Protein AF-A0A938WVE7-F1 (afdb_monomer)

Solvent-accessible surface area (backbone atoms only — not comparable to full-atom values): 7340 Å² total; per-residue (Å²): 143,83,91,82,77,88,74,84,81,80,80,79,76,85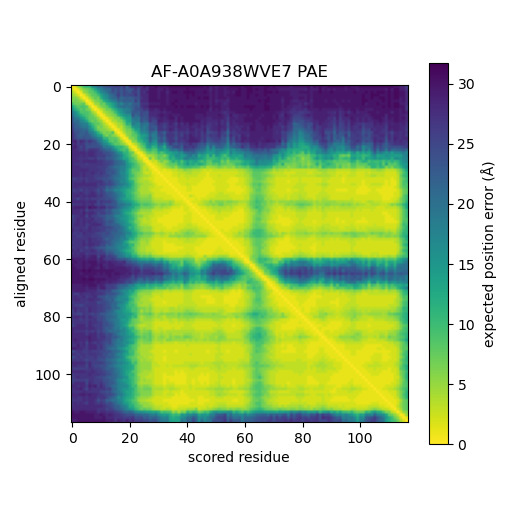,78,83,79,79,79,73,81,63,55,53,73,50,68,74,63,56,55,68,62,43,45,45,30,38,41,75,81,78,55,59,23,40,35,31,41,74,57,94,88,45,40,33,40,30,46,38,62,64,87,72,95,58,79,81,54,78,72,49,75,35,56,57,44,74,58,87,56,43,37,29,36,66,82,93,52,85,30,44,42,49,73,43,81,91,76,52,35,40,34,38,54,93,80,46,49,22,37,64,54,72,83,80,126

Structure (mmCIF, N/CA/C/O backbone):
data_AF-A0A938WVE7-F1
#
_entry.id   AF-A0A938WVE7-F1
#
loop_
_atom_site.group_PDB
_atom_site.id
_atom_site.type_symbol
_atom_site.label_atom_id
_atom_site.label_alt_id
_atom_site.label_comp_id
_atom_site.label_asym_id
_atom_site.label_entity_id
_atom_site.label_seq_id
_a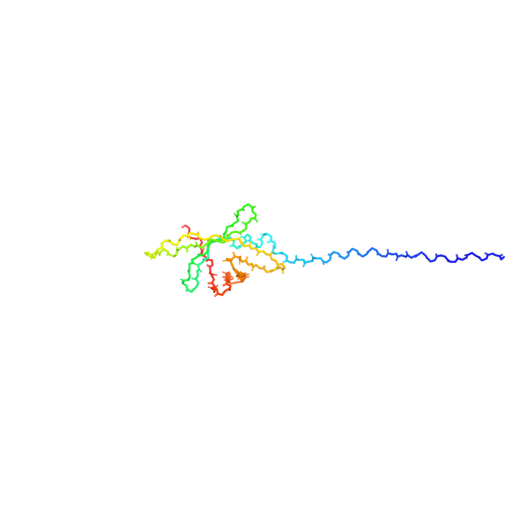tom_site.pdbx_PDB_ins_code
_atom_site.Cartn_x
_atom_site.Cartn_y
_atom_site.Cartn_z
_atom_site.occupancy
_atom_site.B_iso_or_equiv
_atom_site.auth_seq_id
_atom_site.auth_comp_id
_atom_site.auth_asym_id
_atom_site.auth_atom_id
_atom_site.pdbx_PDB_model_num
ATOM 1 N N . MET A 1 1 ? 60.627 -44.912 -35.238 1.00 43.06 1 MET A N 1
ATOM 2 C CA . MET A 1 1 ? 60.567 -44.306 -33.885 1.00 43.06 1 MET A CA 1
ATOM 3 C C . MET A 1 1 ? 60.728 -42.791 -33.971 1.00 43.06 1 MET A C 1
ATOM 5 O O . MET A 1 1 ? 61.829 -42.372 -34.280 1.00 43.06 1 MET A O 1
ATOM 9 N N . LYS A 1 2 ? 59.690 -41.982 -33.691 1.00 44.12 2 LYS A N 1
ATOM 10 C CA . LYS A 1 2 ? 59.804 -40.582 -33.208 1.00 44.12 2 LYS A CA 1
ATOM 11 C C . LYS A 1 2 ? 58.541 -40.246 -32.399 1.00 44.12 2 LYS A C 1
ATOM 13 O O . LYS A 1 2 ? 57.475 -40.040 -32.965 1.00 44.12 2 LYS A O 1
ATOM 18 N N . ARG A 1 3 ? 58.655 -40.266 -31.068 1.00 50.81 3 ARG A N 1
ATOM 19 C CA . ARG A 1 3 ? 57.579 -39.960 -30.111 1.00 50.81 3 ARG A CA 1
ATOM 20 C C . ARG A 1 3 ? 57.343 -38.445 -30.099 1.00 50.81 3 ARG A C 1
ATOM 22 O O . ARG A 1 3 ? 58.267 -37.706 -29.762 1.00 50.81 3 ARG A O 1
ATOM 29 N N . LYS A 1 4 ? 56.142 -37.967 -30.439 1.00 49.75 4 LYS A N 1
ATOM 30 C CA . LYS A 1 4 ? 55.768 -36.553 -30.263 1.00 49.75 4 LYS A CA 1
ATOM 31 C C . LYS A 1 4 ? 54.630 -36.422 -29.249 1.00 49.75 4 LYS A C 1
ATOM 33 O O . LYS A 1 4 ? 53.475 -36.707 -29.519 1.00 49.75 4 LYS A O 1
ATOM 38 N N . ARG A 1 5 ? 55.097 -36.042 -28.061 1.00 60.22 5 ARG A N 1
ATOM 39 C CA . ARG A 1 5 ? 54.477 -35.478 -26.858 1.00 60.22 5 ARG A CA 1
ATOM 40 C C . ARG A 1 5 ? 53.009 -35.040 -26.989 1.00 60.22 5 ARG A C 1
ATOM 42 O O . ARG A 1 5 ? 52.693 -34.121 -27.739 1.00 60.22 5 ARG A O 1
ATOM 49 N N . PHE A 1 6 ? 52.183 -35.664 -26.149 1.00 55.84 6 PHE A N 1
ATOM 50 C CA . PHE A 1 6 ? 50.837 -35.256 -25.759 1.00 55.84 6 PHE A CA 1
ATOM 51 C C . PHE A 1 6 ? 50.812 -33.779 -25.352 1.00 55.84 6 PHE A C 1
ATOM 53 O O . PHE A 1 6 ? 51.539 -33.370 -24.447 1.00 55.84 6 PHE A O 1
ATOM 60 N N . LYS A 1 7 ? 49.955 -32.988 -25.995 1.00 49.34 7 LYS A N 1
ATOM 61 C CA . LYS A 1 7 ? 49.474 -31.725 -25.438 1.00 49.34 7 LYS A CA 1
ATOM 62 C C . LYS A 1 7 ? 47.993 -31.922 -25.164 1.00 49.34 7 LYS A C 1
ATOM 64 O O . LYS A 1 7 ? 47.189 -31.926 -26.090 1.00 49.34 7 LYS A O 1
ATOM 69 N N . ALA A 1 8 ? 47.678 -32.187 -23.900 1.00 57.19 8 ALA A N 1
ATOM 70 C CA . ALA A 1 8 ? 46.317 -32.187 -23.400 1.00 57.19 8 ALA A CA 1
ATOM 71 C C . ALA A 1 8 ? 45.715 -30.805 -23.685 1.00 57.19 8 ALA A C 1
ATOM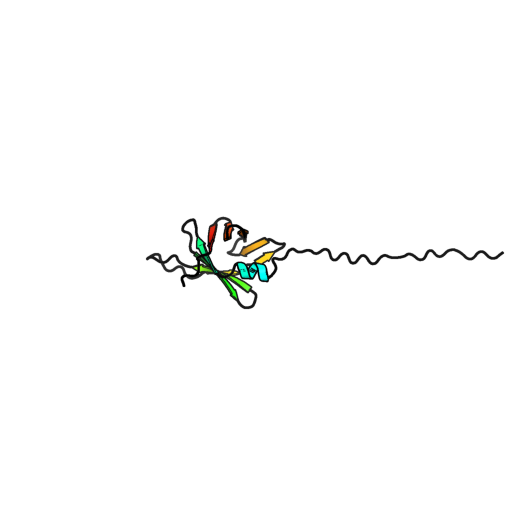 73 O O . ALA A 1 8 ? 46.215 -29.793 -23.192 1.00 57.19 8 ALA A O 1
ATOM 74 N N . ALA A 1 9 ? 44.700 -30.761 -24.544 1.00 56.44 9 ALA A N 1
ATOM 75 C CA . ALA A 1 9 ? 43.906 -29.564 -24.747 1.00 56.44 9 ALA A CA 1
ATOM 76 C C . ALA A 1 9 ? 43.037 -29.387 -23.496 1.00 56.44 9 ALA A C 1
ATOM 78 O O . ALA A 1 9 ? 42.112 -30.158 -23.253 1.00 56.44 9 ALA A O 1
ATOM 79 N N . LEU A 1 10 ? 43.4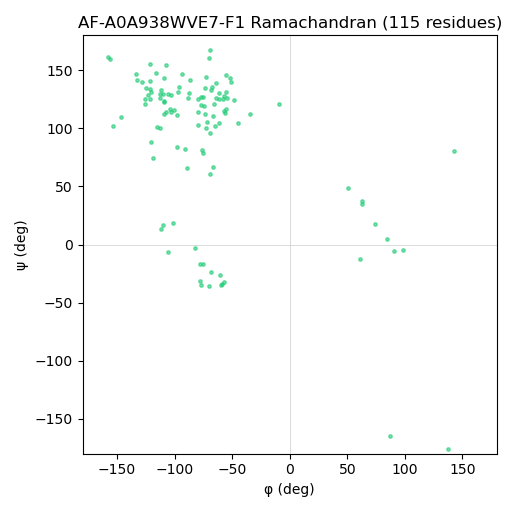10 -28.418 -22.662 1.00 55.16 10 LEU A N 1
ATOM 80 C CA . LEU A 1 10 ? 42.664 -28.001 -21.484 1.00 55.16 10 LEU A CA 1
ATOM 81 C C . LEU A 1 10 ? 41.333 -27.397 -21.954 1.00 55.16 10 LEU A C 1
ATOM 83 O O . LEU A 1 10 ? 41.296 -26.267 -22.436 1.00 55.16 10 LEU A O 1
ATOM 87 N N . ALA A 1 11 ? 40.248 -28.160 -21.847 1.00 59.78 11 ALA A N 1
ATOM 88 C CA . ALA A 1 11 ? 38.901 -27.628 -21.978 1.00 59.78 11 ALA A CA 1
ATOM 89 C C . ALA A 1 11 ? 38.620 -26.744 -20.753 1.00 59.78 11 ALA A C 1
ATOM 91 O O . ALA A 1 11 ? 38.270 -27.245 -19.686 1.00 59.78 11 ALA A O 1
ATOM 92 N N . VAL A 1 12 ? 38.824 -25.431 -20.877 1.00 63.69 12 VAL A N 1
ATOM 93 C CA . VAL A 1 12 ? 38.342 -24.481 -19.871 1.00 63.69 12 VAL A CA 1
ATOM 94 C C . VAL A 1 12 ? 36.860 -24.263 -20.147 1.00 63.69 12 VAL A C 1
ATOM 96 O O . VAL A 1 12 ? 36.474 -23.609 -21.113 1.00 63.69 12 VAL A O 1
ATOM 99 N N . ALA A 1 13 ? 36.042 -24.911 -19.323 1.00 62.50 13 ALA A N 1
ATOM 100 C CA . ALA A 1 13 ? 34.596 -24.802 -19.325 1.00 62.50 13 ALA A CA 1
ATOM 101 C C . ALA A 1 13 ? 34.165 -23.341 -19.129 1.00 62.50 13 ALA A C 1
ATOM 103 O O . ALA A 1 13 ? 34.582 -22.678 -18.179 1.00 62.50 13 ALA A O 1
ATOM 104 N N . VAL A 1 14 ? 33.301 -22.848 -20.016 1.00 66.38 14 VAL A N 1
ATOM 105 C CA . VAL A 1 14 ? 32.574 -21.595 -19.808 1.00 66.38 14 VAL A CA 1
ATOM 106 C C . VAL A 1 14 ? 31.514 -21.863 -18.745 1.00 66.38 14 VAL A C 1
ATOM 108 O O . VAL A 1 14 ? 30.472 -22.442 -19.034 1.00 66.38 14 VAL A O 1
ATOM 111 N N . ALA A 1 15 ? 31.781 -21.462 -17.506 1.00 59.88 15 ALA A N 1
ATOM 112 C CA . ALA A 1 15 ? 30.765 -21.399 -16.465 1.00 59.88 15 ALA A CA 1
ATOM 113 C C . ALA A 1 15 ? 30.270 -19.952 -16.357 1.00 59.88 15 ALA A C 1
ATOM 115 O O . ALA A 1 15 ? 30.743 -19.180 -15.527 1.00 59.88 15 ALA A O 1
ATOM 116 N N . ALA A 1 16 ? 29.321 -19.571 -17.214 1.00 61.19 16 ALA A N 1
ATOM 117 C CA . ALA A 1 16 ? 28.513 -18.379 -16.979 1.00 61.19 16 ALA A CA 1
ATOM 118 C C . ALA A 1 16 ? 27.483 -18.712 -15.888 1.00 61.19 16 ALA A C 1
ATOM 120 O O . ALA A 1 16 ? 26.330 -19.026 -16.168 1.00 61.19 16 ALA A O 1
ATOM 121 N N . LEU A 1 17 ? 27.918 -18.705 -14.627 1.00 58.88 17 LEU A N 1
ATOM 122 C CA . LEU A 1 17 ? 27.010 -18.723 -13.484 1.00 58.88 17 LEU A CA 1
ATOM 123 C C . LEU A 1 17 ? 26.413 -17.322 -13.326 1.00 58.88 17 LEU A C 1
ATOM 125 O O . LEU A 1 17 ? 26.870 -16.537 -12.503 1.00 58.88 17 LEU A O 1
ATOM 129 N N . THR A 1 18 ? 25.380 -16.993 -14.099 1.00 57.69 18 THR A N 1
ATOM 130 C CA . THR A 1 18 ? 24.488 -15.881 -13.743 1.00 57.69 18 THR A CA 1
ATOM 131 C C . THR A 1 18 ? 23.361 -16.419 -12.867 1.00 57.69 18 THR A C 1
ATOM 133 O O . THR A 1 18 ? 22.202 -16.441 -13.270 1.00 57.69 18 THR A O 1
ATOM 136 N N . LEU A 1 19 ? 23.695 -16.879 -11.657 1.00 59.66 19 LEU A N 1
ATOM 137 C CA . LEU A 1 19 ? 22.713 -16.911 -10.575 1.00 59.66 19 LEU A CA 1
ATOM 138 C C . LEU A 1 19 ? 22.825 -15.594 -9.812 1.00 59.66 19 LEU A C 1
ATOM 140 O O . LEU A 1 19 ? 23.462 -15.497 -8.770 1.00 59.66 19 LEU A O 1
ATOM 144 N N . GLN A 1 20 ? 22.173 -14.572 -10.346 1.00 50.25 20 GLN A N 1
ATOM 145 C CA . GLN A 1 20 ? 21.538 -13.586 -9.489 1.00 50.25 20 GLN A CA 1
ATOM 146 C C . GLN A 1 20 ? 20.055 -13.647 -9.808 1.00 50.25 20 GLN A C 1
ATOM 148 O O . GLN A 1 20 ? 19.493 -12.783 -10.469 1.00 50.25 20 GLN A O 1
ATOM 153 N N . GLY A 1 21 ? 19.416 -14.712 -9.322 1.00 49.50 21 GLY A N 1
ATOM 154 C CA . GLY A 1 21 ? 18.014 -14.625 -8.949 1.00 49.50 21 GLY A CA 1
ATOM 155 C C . GLY A 1 21 ? 17.914 -13.689 -7.750 1.00 49.50 21 GLY A C 1
ATOM 156 O O . GLY A 1 21 ? 17.624 -14.133 -6.646 1.00 49.50 21 GLY A O 1
ATOM 157 N N . CYS A 1 22 ? 18.219 -12.403 -7.948 1.00 52.44 22 CYS A N 1
ATOM 158 C CA . CYS A 1 22 ? 17.607 -11.381 -7.130 1.00 52.44 22 CYS A CA 1
ATOM 159 C C . CYS A 1 22 ? 16.130 -11.536 -7.449 1.00 52.44 22 CYS A C 1
ATOM 161 O O . CYS A 1 22 ? 15.693 -11.185 -8.545 1.00 52.44 22 CYS A O 1
ATOM 163 N N . THR A 1 23 ? 15.370 -12.124 -6.533 1.00 53.31 23 THR A N 1
ATOM 164 C CA . THR A 1 23 ? 13.915 -11.998 -6.531 1.00 53.31 23 THR A CA 1
ATOM 165 C C . THR A 1 23 ? 13.601 -10.553 -6.159 1.00 53.31 23 THR A C 1
ATOM 167 O O . THR A 1 23 ? 13.034 -10.283 -5.106 1.00 53.31 23 THR A O 1
ATOM 170 N N . ALA A 1 24 ? 14.075 -9.619 -6.985 1.00 57.44 24 ALA A N 1
ATOM 171 C CA . ALA A 1 24 ? 13.586 -8.265 -6.993 1.00 57.44 24 ALA A CA 1
ATOM 172 C C . ALA A 1 24 ? 12.089 -8.387 -7.216 1.00 57.44 24 ALA A C 1
ATOM 174 O O . ALA A 1 24 ? 11.686 -9.163 -8.090 1.00 57.44 24 ALA A O 1
ATOM 175 N N . TRP A 1 25 ? 11.277 -7.701 -6.412 1.00 64.75 25 TRP A N 1
ATOM 176 C CA . TRP A 1 25 ? 9.838 -7.720 -6.637 1.00 64.75 25 TRP A CA 1
ATOM 177 C C . TRP A 1 25 ? 9.598 -7.277 -8.082 1.00 64.75 25 TRP A C 1
ATOM 179 O O . TRP A 1 25 ? 9.975 -6.154 -8.438 1.00 64.75 25 TRP A O 1
ATOM 189 N N . PRO A 1 26 ? 9.034 -8.144 -8.942 1.00 67.94 26 PRO A N 1
ATOM 190 C CA . PRO A 1 26 ? 8.676 -7.757 -10.290 1.00 67.94 26 PRO A CA 1
ATOM 191 C C . PRO A 1 26 ? 7.850 -6.478 -10.236 1.00 67.94 26 PRO A C 1
ATOM 193 O O . PRO A 1 26 ? 6.978 -6.324 -9.383 1.00 67.94 26 PRO A O 1
ATOM 196 N N . GLN A 1 27 ? 8.084 -5.551 -11.161 1.00 62.72 27 GLN A N 1
ATOM 197 C CA . GLN A 1 27 ? 7.333 -4.297 -11.165 1.00 62.72 27 GLN A CA 1
ATOM 198 C C . GLN A 1 27 ? 5.815 -4.538 -11.253 1.00 62.72 27 GLN A C 1
ATOM 200 O O . GLN A 1 27 ? 5.048 -3.820 -10.623 1.00 62.72 27 GLN A O 1
ATOM 205 N N . ALA A 1 28 ? 5.394 -5.607 -11.940 1.00 59.84 28 ALA A N 1
ATOM 206 C CA . ALA A 1 28 ? 4.007 -6.076 -11.969 1.00 59.84 28 ALA A CA 1
ATOM 207 C C . ALA A 1 28 ? 3.445 -6.432 -10.575 1.00 59.84 28 ALA A C 1
ATOM 209 O O . ALA A 1 28 ? 2.270 -6.181 -10.307 1.00 59.84 28 ALA A O 1
ATOM 210 N N . ASP A 1 29 ? 4.282 -6.946 -9.674 1.00 80.44 29 ASP A N 1
ATOM 211 C CA . ASP A 1 29 ? 3.891 -7.300 -8.308 1.00 80.44 29 ASP A CA 1
ATOM 212 C C . ASP A 1 29 ? 3.804 -6.050 -7.420 1.00 80.44 29 ASP A C 1
ATOM 214 O O . ASP A 1 29 ? 2.931 -5.960 -6.557 1.00 80.44 29 ASP A O 1
ATOM 218 N N . MET A 1 30 ? 4.631 -5.028 -7.682 1.00 87.25 30 MET A N 1
ATOM 219 C CA . MET A 1 30 ? 4.504 -3.721 -7.025 1.00 87.25 30 MET A CA 1
ATOM 220 C C . MET A 1 30 ? 3.262 -2.946 -7.489 1.00 87.25 30 MET A C 1
ATOM 222 O O . MET A 1 30 ? 2.612 -2.291 -6.673 1.00 87.25 30 MET A O 1
ATOM 226 N N . GLU A 1 31 ? 2.885 -3.050 -8.768 1.00 90.38 31 GLU A N 1
ATOM 227 C CA . GLU A 1 31 ? 1.659 -2.425 -9.290 1.00 90.38 31 GLU A CA 1
ATOM 228 C C . GLU A 1 31 ? 0.414 -2.938 -8.559 1.00 90.38 31 GLU A C 1
ATOM 230 O O . GLU A 1 31 ? -0.504 -2.169 -8.273 1.00 90.38 31 GLU A O 1
ATOM 235 N N . ARG A 1 32 ? 0.393 -4.217 -8.157 1.00 90.62 32 ARG A N 1
ATOM 236 C CA . ARG A 1 32 ? -0.702 -4.784 -7.354 1.00 90.62 32 ARG A CA 1
ATOM 237 C C . ARG A 1 32 ? -0.874 -4.078 -6.007 1.00 90.62 32 ARG A C 1
ATOM 239 O O . ARG A 1 32 ? -1.981 -4.048 -5.461 1.00 90.62 32 ARG A O 1
ATOM 246 N N . LEU A 1 33 ? 0.185 -3.482 -5.466 1.00 93.94 33 LEU A N 1
ATOM 247 C CA . LEU A 1 33 ? 0.121 -2.731 -4.213 1.00 93.94 33 LEU A CA 1
ATOM 248 C C . LEU A 1 33 ? -0.548 -1.366 -4.391 1.00 93.94 33 LEU A C 1
ATOM 250 O O . LEU A 1 33 ? -0.984 -0.777 -3.403 1.00 93.94 33 LEU A O 1
ATOM 254 N N . CYS A 1 34 ? -0.672 -0.859 -5.620 1.00 94.94 34 CYS A N 1
ATOM 255 C CA . CYS A 1 34 ? -1.316 0.422 -5.875 1.00 94.94 34 CYS A CA 1
ATOM 256 C C . CYS A 1 34 ? -2.800 0.389 -5.485 1.00 94.94 34 CYS A C 1
ATOM 258 O O . CYS A 1 34 ? -3.521 -0.582 -5.721 1.00 94.94 34 CYS A O 1
ATOM 260 N N . GLY A 1 35 ? -3.263 1.472 -4.865 1.00 94.38 35 GLY A N 1
ATOM 261 C CA . GLY A 1 35 ? -4.614 1.576 -4.327 1.00 94.38 35 GLY A CA 1
ATOM 262 C C . GLY A 1 35 ? -4.664 2.224 -2.950 1.00 94.38 35 GLY A C 1
ATOM 263 O O . GLY A 1 35 ? -3.666 2.717 -2.422 1.00 94.38 35 GLY A O 1
ATOM 264 N N . HIS A 1 36 ? -5.871 2.2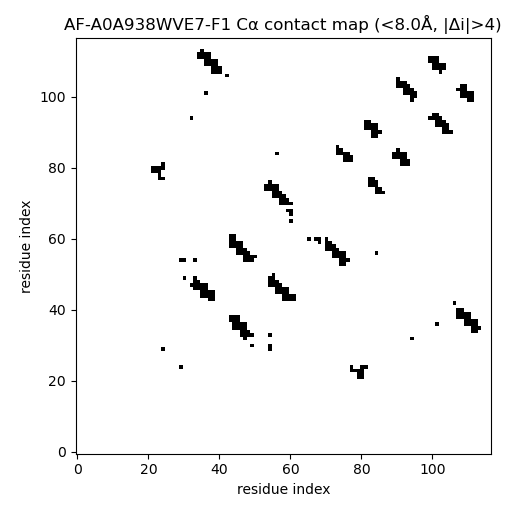53 -2.390 1.00 94.50 36 HIS A N 1
ATOM 265 C CA . HIS A 1 36 ? -6.130 2.756 -1.049 1.00 94.50 36 HIS A CA 1
ATOM 266 C C . HIS A 1 36 ? -6.160 1.597 -0.052 1.00 94.50 36 HIS A C 1
ATOM 268 O O . HIS A 1 36 ? -6.818 0.584 -0.281 1.00 94.50 36 HIS A O 1
ATOM 274 N N . TRP A 1 37 ? -5.504 1.793 1.080 1.00 95.12 37 TRP A N 1
ATOM 275 C CA . TRP A 1 37 ? -5.311 0.832 2.152 1.00 95.12 37 TRP A CA 1
ATOM 276 C C . TRP A 1 37 ? -5.797 1.456 3.459 1.00 95.12 37 TRP A C 1
ATOM 278 O O . TRP A 1 37 ? -5.336 2.524 3.855 1.00 95.12 37 TRP A O 1
ATOM 288 N N . GLU A 1 38 ? -6.768 0.826 4.107 1.00 94.00 38 GLU A N 1
ATOM 289 C CA . GLU A 1 38 ? -7.344 1.284 5.370 1.00 94.00 38 GLU A CA 1
ATOM 290 C C . GLU A 1 38 ? -6.689 0.559 6.546 1.00 94.00 38 GLU A C 1
ATOM 292 O O . GLU A 1 38 ? -6.564 -0.668 6.535 1.00 94.00 38 GLU A O 1
ATOM 297 N N . SER A 1 39 ? -6.270 1.319 7.560 1.00 93.44 39 SER A N 1
ATOM 298 C CA . SER A 1 39 ? -5.660 0.746 8.764 1.00 93.44 39 SER A CA 1
ATOM 299 C C . SER A 1 39 ? -6.681 -0.053 9.571 1.00 93.44 39 SER A C 1
ATOM 301 O O . SER A 1 39 ? -7.779 0.428 9.863 1.00 93.44 39 SER A O 1
ATOM 303 N N . THR A 1 40 ? -6.278 -1.237 10.025 1.00 93.69 40 THR A N 1
ATOM 304 C CA . THR A 1 40 ? -7.077 -2.074 10.933 1.00 93.69 40 THR A CA 1
ATOM 305 C C . THR A 1 40 ? -7.026 -1.605 12.394 1.00 93.69 40 THR A C 1
ATOM 307 O O . THR A 1 40 ? -7.909 -1.944 13.177 1.00 93.69 40 THR A O 1
ATOM 310 N N . GLU A 1 41 ? -6.053 -0.760 12.755 1.00 89.56 41 GLU A N 1
ATOM 311 C CA . GLU A 1 41 ? -5.788 -0.312 14.134 1.00 89.56 41 GLU A CA 1
ATOM 312 C C . GLU A 1 41 ? -6.087 1.182 14.365 1.00 89.56 41 GLU A C 1
ATOM 314 O O . GLU A 1 41 ? -5.657 1.781 15.354 1.00 89.56 41 GLU A O 1
ATOM 319 N N . GLY A 1 42 ? -6.793 1.836 13.438 1.00 84.88 42 GLY A N 1
ATOM 320 C CA . GLY A 1 42 ? -7.129 3.259 13.560 1.00 84.88 42 GLY A CA 1
ATOM 321 C C . GLY A 1 42 ? -5.958 4.221 13.316 1.00 84.88 42 GLY A C 1
ATOM 322 O O . GLY A 1 42 ? -6.054 5.396 13.681 1.00 84.88 42 GLY A O 1
ATOM 323 N N . LYS A 1 43 ? -4.870 3.756 12.686 1.00 89.25 43 LYS A N 1
ATOM 324 C CA . LYS A 1 43 ? -3.816 4.624 12.130 1.00 89.25 43 LYS A CA 1
ATOM 325 C C . LYS A 1 43 ? -4.354 5.401 10.909 1.00 89.25 43 LYS A C 1
ATOM 327 O O . LYS A 1 43 ? -5.445 5.093 10.424 1.00 89.25 43 LYS A O 1
ATOM 332 N N . PRO A 1 44 ? -3.634 6.429 10.415 1.00 90.50 44 PRO A N 1
ATOM 333 C CA . PRO A 1 44 ? -3.968 7.061 9.141 1.00 90.50 44 PRO A CA 1
ATOM 334 C C . PRO A 1 44 ? -4.027 6.033 8.010 1.00 90.50 44 PRO A C 1
ATOM 336 O O . PRO A 1 44 ? -3.244 5.087 8.001 1.00 90.50 44 PRO A O 1
ATOM 339 N N . ASP A 1 45 ? -4.924 6.244 7.052 1.00 92.38 45 ASP A N 1
ATOM 340 C CA . ASP A 1 45 ? -5.004 5.398 5.865 1.00 92.38 45 ASP A CA 1
ATOM 341 C C . ASP A 1 45 ? -3.791 5.644 4.964 1.00 92.38 45 ASP A C 1
ATOM 343 O O . ASP A 1 45 ? -3.127 6.681 5.040 1.00 92.38 45 ASP A O 1
ATOM 347 N N . VAL A 1 46 ? -3.508 4.698 4.080 1.00 93.69 46 VAL A N 1
ATOM 348 C CA . VAL A 1 46 ? -2.368 4.748 3.171 1.00 93.69 46 VAL A CA 1
ATOM 349 C C . VAL A 1 46 ? -2.861 4.675 1.735 1.00 93.69 46 VAL A C 1
ATOM 351 O O . VAL A 1 46 ? -3.773 3.925 1.404 1.00 93.69 46 VAL A O 1
ATOM 354 N N . VAL A 1 47 ? -2.242 5.444 0.848 1.00 94.44 47 VAL A N 1
ATOM 355 C CA . VAL A 1 47 ? -2.451 5.335 -0.595 1.00 94.44 47 VAL A CA 1
ATOM 356 C C . VAL A 1 47 ? -1.119 5.036 -1.256 1.00 94.44 47 VAL A C 1
ATOM 358 O O . VAL A 1 47 ? -0.166 5.789 -1.079 1.00 94.44 47 VAL A O 1
ATOM 361 N N . ILE A 1 48 ? -1.063 3.959 -2.036 1.00 95.81 48 ILE A N 1
ATOM 362 C CA . ILE A 1 48 ? 0.102 3.613 -2.849 1.00 95.81 48 ILE A CA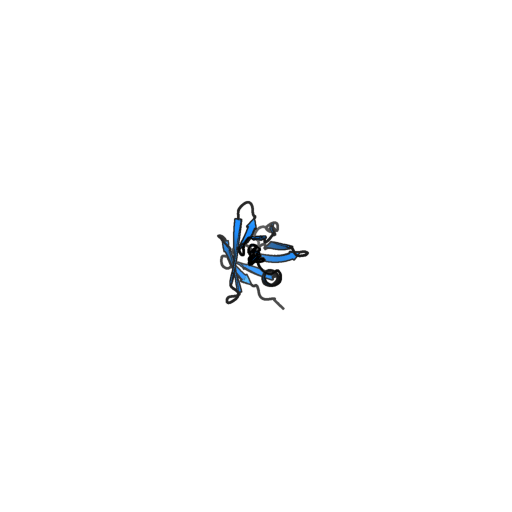 1
ATOM 363 C C 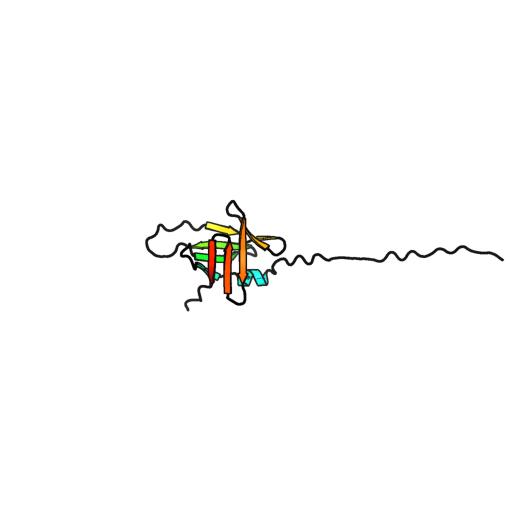. ILE A 1 48 ? -0.198 3.972 -4.300 1.00 95.81 48 ILE A C 1
ATOM 365 O O . ILE A 1 48 ? -1.251 3.607 -4.830 1.00 95.81 48 ILE A O 1
ATOM 369 N N . ARG A 1 49 ? 0.709 4.716 -4.934 1.00 94.81 49 ARG A N 1
ATOM 370 C CA . ARG A 1 49 ? 0.612 5.120 -6.343 1.00 94.81 49 ARG A CA 1
ATOM 371 C C . ARG A 1 49 ? 1.923 4.870 -7.058 1.00 94.81 49 ARG A C 1
ATOM 373 O O . ARG A 1 49 ? 2.980 5.159 -6.505 1.00 94.81 49 ARG A O 1
ATOM 380 N N . ASN A 1 50 ? 1.841 4.424 -8.301 1.00 93.88 50 ASN A N 1
ATOM 381 C CA . ASN A 1 50 ? 2.958 4.478 -9.223 1.00 93.88 50 ASN A CA 1
ATOM 382 C C . ASN A 1 50 ? 3.071 5.895 -9.806 1.00 93.88 50 ASN A C 1
ATOM 384 O O . ASN A 1 50 ? 2.102 6.437 -10.338 1.00 93.88 50 ASN A O 1
ATOM 388 N N . ASP A 1 51 ? 4.245 6.499 -9.675 1.00 93.19 51 ASP A N 1
ATOM 389 C CA . ASP A 1 51 ? 4.594 7.787 -10.261 1.00 93.19 51 ASP A CA 1
ATOM 390 C C . ASP A 1 51 ? 5.804 7.592 -11.181 1.00 93.19 51 ASP A C 1
ATOM 392 O O . ASP A 1 51 ? 6.956 7.642 -10.742 1.00 93.19 51 ASP A O 1
ATOM 396 N N . GLY A 1 52 ? 5.534 7.263 -12.448 1.00 88.50 52 GLY A N 1
ATOM 397 C CA . GLY A 1 52 ? 6.565 7.082 -13.475 1.00 88.50 52 GLY A CA 1
ATOM 398 C C . GLY A 1 52 ? 7.538 5.932 -13.191 1.00 88.50 52 GLY A C 1
ATOM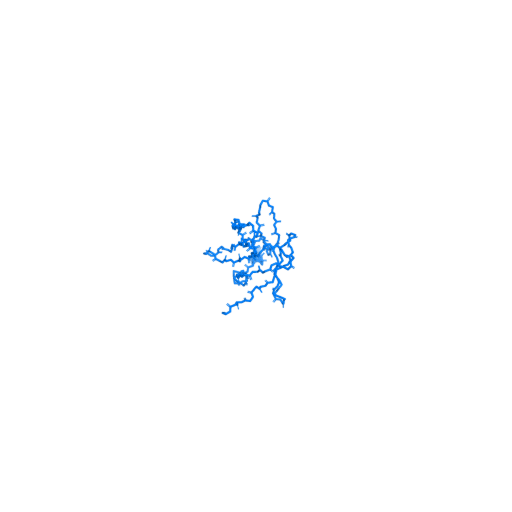 399 O O . GLY A 1 52 ? 8.733 6.073 -13.435 1.00 88.50 52 GLY A O 1
ATOM 400 N N . GLY A 1 53 ? 7.052 4.817 -12.638 1.00 87.75 53 GLY A N 1
ATOM 401 C CA . GLY A 1 53 ? 7.855 3.656 -12.236 1.00 87.75 53 GLY A CA 1
ATOM 402 C C . GLY A 1 53 ? 8.354 3.704 -10.790 1.00 87.75 53 GLY A C 1
ATOM 403 O O . GLY A 1 53 ? 8.910 2.725 -10.302 1.00 87.75 53 GLY A O 1
ATOM 404 N N . THR A 1 54 ? 8.131 4.811 -10.075 1.00 91.06 54 THR A N 1
ATOM 405 C CA . THR A 1 54 ? 8.426 4.910 -8.640 1.00 91.06 54 THR A CA 1
ATOM 406 C C . THR A 1 54 ? 7.148 4.739 -7.834 1.00 91.06 54 THR A C 1
ATOM 408 O O . THR A 1 54 ? 6.253 5.582 -7.890 1.00 91.06 54 THR A O 1
ATOM 411 N N . HIS A 1 55 ? 7.065 3.679 -7.036 1.00 94.56 55 HIS A N 1
ATOM 412 C CA . HIS A 1 55 ? 5.936 3.472 -6.135 1.00 94.56 55 HIS A CA 1
ATOM 413 C C . HIS A 1 55 ? 6.075 4.375 -4.907 1.00 94.56 55 HIS A C 1
ATOM 415 O O . HIS A 1 55 ? 7.104 4.390 -4.232 1.00 94.56 55 HIS A O 1
ATOM 421 N N . LYS A 1 56 ? 5.036 5.157 -4.620 1.00 95.06 56 LYS A N 1
ATOM 422 C CA . LYS A 1 56 ? 4.999 6.125 -3.525 1.00 95.06 56 LYS A CA 1
ATOM 423 C C . LYS A 1 56 ? 3.861 5.804 -2.573 1.00 95.06 56 LYS A C 1
ATOM 425 O O . LYS A 1 56 ? 2.736 5.574 -3.005 1.00 95.06 56 LYS A O 1
ATOM 430 N N . VAL A 1 57 ? 4.167 5.833 -1.284 1.00 95.69 57 VAL A N 1
ATOM 431 C CA . VAL A 1 57 ? 3.259 5.575 -0.167 1.00 95.69 57 VAL A CA 1
ATOM 432 C C . VAL A 1 57 ? 2.896 6.909 0.474 1.00 95.69 57 VAL A C 1
ATOM 434 O O . VAL A 1 57 ? 3.766 7.589 1.013 1.00 95.69 57 VAL A O 1
ATOM 437 N N . THR A 1 58 ? 1.625 7.295 0.433 1.00 94.12 58 THR A N 1
ATOM 438 C CA . THR A 1 58 ? 1.125 8.551 1.003 1.00 94.12 58 THR A CA 1
ATOM 439 C C . THR A 1 58 ? 0.206 8.283 2.189 1.00 94.12 58 THR A C 1
ATOM 441 O O . THR A 1 58 ? -0.792 7.579 2.053 1.00 94.12 58 THR A O 1
ATOM 444 N N . LEU A 1 59 ? 0.499 8.899 3.336 1.00 92.06 59 LEU A N 1
ATOM 445 C CA . LEU A 1 59 ? -0.387 8.903 4.501 1.00 92.06 59 LEU A CA 1
ATOM 446 C C . LEU A 1 59 ? -1.561 9.865 4.281 1.00 92.06 59 LEU A C 1
ATOM 448 O O . LEU A 1 59 ? -1.368 11.053 4.005 1.00 92.06 59 LEU A O 1
ATOM 452 N N . MET A 1 60 ? -2.775 9.359 4.468 1.00 86.69 60 MET A N 1
ATOM 453 C CA . MET A 1 60 ? -4.037 10.073 4.317 1.00 86.69 60 MET A CA 1
ATOM 454 C C . MET A 1 60 ? -4.711 10.243 5.679 1.00 86.69 60 MET A C 1
ATOM 456 O O . MET A 1 60 ? -4.830 9.305 6.464 1.00 86.69 60 MET A O 1
ATOM 460 N N . SER A 1 61 ? -5.183 11.455 5.987 1.00 75.44 61 SER A N 1
ATOM 461 C CA . SER A 1 61 ? -5.903 11.673 7.245 1.00 75.44 61 SER A CA 1
ATOM 462 C C . SER A 1 61 ? -7.247 10.946 7.229 1.00 75.44 61 SER A C 1
ATOM 464 O O . SER A 1 61 ? -8.027 11.139 6.293 1.00 75.44 61 SER A O 1
ATOM 466 N N . LYS A 1 62 ? -7.569 10.220 8.302 1.00 69.69 62 LYS A N 1
ATOM 467 C CA . LYS A 1 62 ? -8.906 9.654 8.499 1.00 69.69 62 LYS A CA 1
ATOM 468 C C . LYS A 1 62 ? -9.915 10.798 8.682 1.00 69.69 62 LYS A C 1
ATOM 470 O O . LYS A 1 62 ? -9.738 11.666 9.538 1.00 69.69 62 LYS A O 1
ATOM 475 N N . GLY A 1 63 ? -10.924 10.866 7.815 1.00 57.22 63 GLY A N 1
ATOM 476 C CA . GLY A 1 63 ? -11.903 11.954 7.795 1.00 57.22 63 GLY A CA 1
ATOM 477 C C . GLY A 1 63 ? -12.737 12.001 9.076 1.00 57.22 63 GLY A C 1
ATOM 478 O O . GLY A 1 63 ? -13.349 11.009 9.453 1.00 57.22 63 GLY A O 1
ATOM 479 N N . GLY A 1 64 ? -12.776 13.166 9.728 1.00 48.09 64 GLY A N 1
ATOM 480 C CA . GLY A 1 64 ? -13.619 13.408 10.901 1.00 48.09 64 GLY A CA 1
ATOM 481 C C . GLY A 1 64 ? -12.937 14.294 11.935 1.00 48.09 64 GLY A C 1
ATOM 482 O O . GLY A 1 64 ? -12.407 13.800 12.920 1.00 48.09 64 GLY A O 1
ATOM 483 N N . ARG A 1 65 ? -12.955 15.617 11.721 1.00 53.59 65 ARG A N 1
ATOM 484 C CA . ARG A 1 65 ? -12.633 16.666 12.719 1.00 53.59 65 ARG A CA 1
ATOM 485 C C . ARG A 1 65 ? -11.212 16.675 13.324 1.00 53.59 65 ARG A C 1
ATOM 487 O O . ARG A 1 65 ? -10.832 17.675 13.925 1.00 53.59 65 ARG A O 1
ATOM 494 N N . GLN A 1 66 ? -10.411 15.629 13.140 1.00 54.88 66 GLN A N 1
ATOM 495 C CA . GLN A 1 66 ? -8.995 15.583 13.487 1.00 54.88 66 GLN A CA 1
ATOM 496 C C . GLN A 1 66 ? -8.194 16.412 12.479 1.00 54.88 66 GLN A C 1
ATOM 498 O O . GLN A 1 66 ? -8.433 16.364 11.272 1.00 54.88 66 GLN A O 1
ATOM 503 N N . ARG A 1 67 ? -7.276 17.224 13.013 1.00 57.03 67 ARG A N 1
ATOM 504 C CA . ARG A 1 67 ? -6.334 18.106 12.311 1.00 57.03 67 ARG A CA 1
ATOM 505 C C . ARG A 1 67 ? -5.889 17.453 11.000 1.00 57.03 67 ARG A C 1
ATOM 507 O O . ARG A 1 67 ? -5.224 16.426 11.063 1.00 57.03 67 ARG A O 1
ATOM 514 N N . LYS A 1 68 ? -6.277 18.021 9.843 1.00 60.84 68 LYS A N 1
ATOM 515 C CA . LYS A 1 68 ? -5.841 17.557 8.511 1.00 60.84 68 LYS A CA 1
ATOM 516 C C . LYS A 1 68 ? -4.335 17.305 8.580 1.00 60.84 68 LYS A C 1
ATOM 518 O O . LYS A 1 6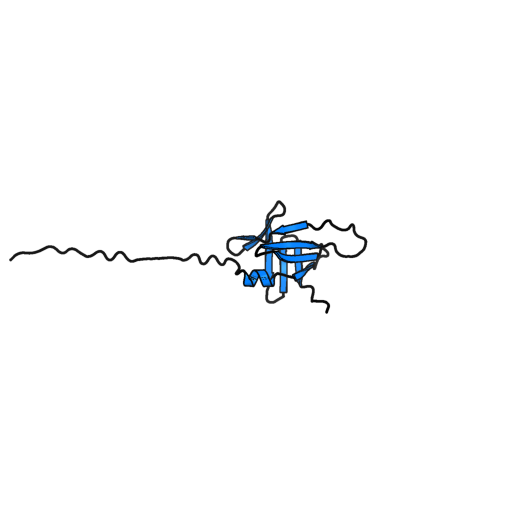8 ? -3.562 18.261 8.662 1.00 60.84 68 LYS A O 1
ATOM 523 N N . LEU A 1 69 ? -3.933 16.037 8.640 1.00 64.50 69 LEU A N 1
ATOM 524 C CA . LEU A 1 69 ? -2.522 15.683 8.622 1.00 64.50 69 LEU A CA 1
ATOM 525 C C . LEU A 1 69 ? -1.982 16.181 7.287 1.00 64.50 69 LEU A C 1
ATOM 527 O O . LEU A 1 69 ? -2.594 15.946 6.243 1.00 64.50 69 LEU A O 1
ATOM 531 N N . LYS A 1 70 ? -0.867 16.914 7.323 1.00 74.31 70 LYS A N 1
ATOM 532 C CA . LYS A 1 70 ? -0.150 17.242 6.094 1.00 74.31 70 LYS A CA 1
ATOM 533 C C . LYS A 1 70 ? 0.209 15.903 5.437 1.00 74.31 70 LYS A C 1
ATOM 535 O O . LYS A 1 70 ? 0.818 15.085 6.130 1.00 74.31 70 LYS A O 1
ATOM 540 N N . PRO A 1 71 ? -0.166 15.665 4.169 1.00 78.31 71 PRO A N 1
ATOM 541 C CA . PRO A 1 71 ? 0.177 14.422 3.497 1.00 78.31 71 PRO A CA 1
ATOM 542 C C . PRO A 1 71 ? 1.688 14.204 3.564 1.00 78.31 71 PRO A C 1
ATOM 544 O O . PRO A 1 71 ? 2.461 15.091 3.193 1.00 78.31 71 PRO A O 1
ATOM 547 N N . GLN A 1 72 ? 2.101 13.047 4.070 1.00 89.94 72 GLN A N 1
ATOM 548 C CA . GLN A 1 72 ? 3.494 12.611 4.052 1.00 89.94 72 GLN A CA 1
ATOM 549 C C . GLN A 1 72 ? 3.611 11.522 3.001 1.00 89.94 72 GLN A C 1
ATOM 551 O O . GLN A 1 72 ? 2.780 10.618 2.977 1.00 89.94 72 GLN A O 1
ATOM 556 N N . THR A 1 73 ? 4.587 11.654 2.107 1.00 93.81 73 THR A N 1
ATOM 557 C CA . THR A 1 73 ? 4.796 10.717 1.002 1.00 93.81 73 THR A CA 1
ATOM 558 C C . THR A 1 73 ? 6.204 10.159 1.075 1.00 93.81 73 THR A C 1
ATOM 560 O O . THR A 1 73 ? 7.161 10.925 1.156 1.00 93.81 73 THR A O 1
ATOM 563 N N . PHE A 1 74 ? 6.304 8.838 1.024 1.00 94.94 74 PHE A N 1
ATOM 564 C CA . PHE A 1 74 ? 7.543 8.076 1.084 1.00 94.94 74 PHE A CA 1
ATOM 565 C C . PHE A 1 74 ? 7.688 7.232 -0.179 1.00 94.94 74 PHE A C 1
ATOM 567 O O . PHE A 1 74 ? 6.695 6.910 -0.830 1.00 94.94 74 PHE A O 1
ATOM 574 N N . VAL A 1 75 ? 8.917 6.875 -0.536 1.00 94.94 75 VAL A N 1
ATOM 575 C CA . VAL A 1 75 ? 9.178 5.962 -1.654 1.00 94.94 75 VAL A CA 1
ATOM 576 C C . VAL A 1 75 ? 9.148 4.531 -1.132 1.00 94.94 75 VAL A C 1
ATOM 578 O O . VAL A 1 75 ? 9.798 4.235 -0.130 1.00 94.94 75 VAL A O 1
ATOM 581 N N . LEU A 1 76 ? 8.392 3.665 -1.806 1.00 94.62 76 LEU A N 1
ATOM 582 C CA . LEU A 1 76 ? 8.434 2.225 -1.590 1.00 94.62 76 LEU A CA 1
ATOM 583 C C . LEU A 1 76 ? 9.644 1.668 -2.331 1.00 94.62 76 LEU A C 1
ATOM 585 O O . LEU A 1 76 ? 9.712 1.727 -3.558 1.00 94.62 76 LEU A O 1
ATOM 589 N N . MET A 1 77 ? 10.598 1.163 -1.566 1.00 92.50 77 MET A N 1
ATOM 590 C CA . MET A 1 77 ? 11.846 0.607 -2.058 1.00 92.50 77 MET A CA 1
ATOM 591 C C . MET A 1 77 ? 11.833 -0.907 -1.922 1.00 92.50 77 MET A C 1
ATOM 593 O O . MET A 1 77 ? 11.160 -1.463 -1.054 1.00 92.50 77 MET A O 1
ATOM 597 N N . GLU A 1 78 ? 12.613 -1.554 -2.774 1.00 89.44 78 GLU A N 1
ATOM 598 C CA . GLU A 1 78 ? 12.848 -2.987 -2.764 1.00 89.44 78 GLU A CA 1
ATOM 599 C C . GLU A 1 78 ? 14.354 -3.233 -2.689 1.00 89.44 78 GLU A C 1
ATOM 601 O O . GLU A 1 78 ? 15.135 -2.557 -3.358 1.00 89.44 78 GLU A O 1
ATOM 606 N N . ASP A 1 79 ? 14.754 -4.155 -1.821 1.00 87.75 79 ASP A N 1
ATOM 607 C CA . ASP A 1 79 ? 16.146 -4.557 -1.637 1.00 87.75 79 ASP A CA 1
ATOM 608 C C . ASP A 1 79 ? 16.195 -6.046 -1.285 1.00 87.75 79 ASP A C 1
ATOM 610 O O . ASP A 1 79 ? 15.765 -6.450 -0.200 1.00 87.75 79 ASP A O 1
ATOM 614 N N . GLY A 1 80 ? 16.682 -6.867 -2.218 1.00 84.62 80 GLY A N 1
ATOM 615 C CA . GLY A 1 80 ? 16.887 -8.302 -2.009 1.00 84.62 80 GLY A CA 1
ATOM 616 C C . GLY A 1 80 ? 15.603 -9.087 -1.720 1.00 84.62 80 GLY A C 1
ATOM 617 O O . GLY A 1 80 ? 15.626 -10.018 -0.918 1.00 84.62 80 GLY A O 1
ATOM 618 N N . GLY A 1 81 ? 14.481 -8.701 -2.327 1.00 83.19 81 GLY A N 1
ATOM 619 C CA . GLY A 1 81 ? 13.156 -9.281 -2.109 1.00 83.19 81 GLY A CA 1
ATOM 620 C C . GLY A 1 81 ? 12.403 -8.703 -0.911 1.00 83.19 81 GLY A C 1
ATOM 621 O O . GLY A 1 81 ? 11.309 -9.170 -0.598 1.00 83.19 81 GLY A O 1
ATOM 622 N N . ASN A 1 82 ? 12.948 -7.685 -0.240 1.00 88.12 82 ASN A N 1
ATOM 623 C CA . ASN A 1 82 ? 12.315 -7.052 0.911 1.00 88.12 82 ASN A CA 1
ATOM 624 C C . ASN A 1 82 ? 11.822 -5.642 0.571 1.00 88.12 82 ASN A C 1
ATOM 626 O O . ASN A 1 82 ? 12.617 -4.779 0.190 1.00 88.12 82 ASN A O 1
ATOM 630 N N . LEU A 1 83 ? 10.530 -5.387 0.775 1.00 93.50 83 LEU A N 1
ATOM 631 C CA . LEU A 1 83 ? 9.938 -4.066 0.584 1.00 93.50 83 LEU A CA 1
ATOM 632 C C . LEU A 1 83 ? 10.063 -3.226 1.856 1.00 93.50 83 LEU A C 1
ATOM 634 O O . LEU A 1 83 ? 9.923 -3.721 2.976 1.00 93.50 83 LEU A O 1
ATOM 638 N N . PHE A 1 84 ? 10.326 -1.933 1.701 1.00 95.00 84 PHE A N 1
ATOM 639 C CA . PHE A 1 84 ? 10.407 -1.009 2.827 1.00 95.00 84 PHE A CA 1
ATOM 640 C C . PHE A 1 84 ? 10.177 0.443 2.408 1.00 95.00 84 PHE A C 1
ATOM 642 O O . PHE A 1 84 ? 10.331 0.806 1.244 1.00 95.00 84 PHE A O 1
ATOM 649 N N . ILE A 1 85 ? 9.847 1.288 3.380 1.00 95.31 85 ILE A N 1
ATOM 650 C CA . ILE A 1 85 ? 9.915 2.746 3.246 1.00 95.31 85 ILE A CA 1
ATOM 651 C C . ILE A 1 85 ? 10.952 3.296 4.227 1.00 95.31 85 ILE A C 1
ATOM 653 O O . ILE A 1 85 ? 11.147 2.742 5.313 1.00 95.31 85 ILE A O 1
ATOM 657 N N . ASP A 1 86 ? 11.614 4.384 3.841 1.00 91.56 86 ASP A N 1
ATOM 658 C CA . ASP A 1 86 ? 12.491 5.144 4.731 1.00 91.56 86 ASP A CA 1
ATOM 659 C C . ASP A 1 86 ? 11.779 6.418 5.189 1.00 91.56 86 ASP A C 1
ATOM 661 O O . ASP A 1 86 ? 11.460 7.306 4.394 1.00 91.56 86 ASP A O 1
ATOM 665 N N . THR A 1 87 ? 11.501 6.486 6.489 1.00 87.44 87 THR A N 1
ATOM 666 C CA . THR A 1 87 ? 10.884 7.643 7.149 1.00 87.44 87 THR A CA 1
ATOM 667 C C . THR A 1 87 ? 11.868 8.372 8.076 1.00 87.44 87 THR A C 1
ATOM 669 O O . THR A 1 87 ? 11.441 9.108 8.965 1.00 87.44 87 THR A O 1
ATOM 672 N N . GLY A 1 88 ? 13.177 8.129 7.933 1.00 88.62 88 GLY A N 1
ATOM 673 C CA . GLY A 1 88 ? 14.216 8.393 8.941 1.00 88.62 88 GLY A CA 1
ATOM 674 C C . GLY A 1 88 ? 14.607 7.140 9.739 1.00 88.62 88 GLY A C 1
ATOM 675 O O . GLY A 1 88 ? 15.512 7.178 10.569 1.00 88.62 88 GLY A O 1
ATOM 676 N N . TYR A 1 89 ? 13.910 6.034 9.484 1.00 90.94 89 TYR A N 1
ATOM 677 C CA . TYR A 1 89 ? 14.239 4.670 9.873 1.00 90.94 89 TYR A CA 1
ATOM 678 C C . TYR A 1 89 ? 13.531 3.708 8.909 1.00 90.94 89 TYR A C 1
ATOM 680 O O . TYR A 1 89 ? 12.556 4.081 8.249 1.00 90.94 89 TYR A O 1
ATOM 688 N N . ARG A 1 90 ? 14.023 2.466 8.824 1.00 93.38 90 ARG A N 1
ATOM 689 C CA . ARG A 1 90 ? 13.479 1.444 7.919 1.00 93.38 90 ARG A CA 1
ATOM 690 C C . ARG A 1 90 ? 12.181 0.869 8.486 1.00 93.38 90 ARG A C 1
ATOM 692 O O . ARG A 1 90 ? 12.187 0.267 9.556 1.00 93.38 90 ARG A O 1
ATOM 699 N N . VAL A 1 91 ? 11.096 1.015 7.735 1.00 96.00 91 VAL A N 1
ATOM 700 C CA . VAL A 1 91 ? 9.792 0.395 8.005 1.00 96.00 91 VAL A CA 1
ATOM 701 C C . VAL A 1 91 ? 9.601 -0.706 6.973 1.00 96.00 91 VAL A C 1
ATOM 703 O O . VAL A 1 91 ? 9.521 -0.411 5.781 1.00 96.00 91 VAL A O 1
ATOM 706 N N . SER A 1 92 ? 9.570 -1.969 7.401 1.00 95.56 92 SER A N 1
ATOM 707 C CA . SER A 1 92 ? 9.359 -3.090 6.478 1.00 95.56 92 SER A CA 1
ATOM 708 C C . SER A 1 92 ? 7.912 -3.141 6.008 1.00 95.56 92 SER A C 1
ATOM 710 O O . SER A 1 92 ? 6.993 -2.891 6.792 1.00 95.56 92 SER A O 1
ATOM 712 N N . VAL A 1 93 ? 7.727 -3.519 4.749 1.00 95.88 93 VAL A N 1
ATOM 713 C CA . VAL A 1 93 ? 6.426 -3.688 4.110 1.00 95.88 93 VAL A CA 1
ATOM 714 C C . VAL A 1 93 ? 6.308 -5.130 3.635 1.00 95.88 93 VAL A C 1
ATOM 716 O O . VAL A 1 93 ? 7.212 -5.646 2.985 1.00 95.88 93 VAL A O 1
ATOM 719 N N . SER A 1 94 ? 5.196 -5.785 3.943 1.00 94.81 94 SER A N 1
ATOM 720 C CA . SER A 1 94 ? 4.884 -7.122 3.433 1.00 94.81 94 SER A CA 1
ATOM 721 C C . SER A 1 94 ? 3.450 -7.179 2.937 1.00 94.81 94 SER A C 1
ATOM 723 O O . SER A 1 94 ? 2.576 -6.520 3.495 1.00 94.81 94 SER A O 1
ATOM 725 N N . TYR A 1 95 ? 3.209 -7.973 1.899 1.00 93.88 95 TYR A N 1
ATOM 726 C CA . TYR A 1 95 ? 1.891 -8.157 1.308 1.00 93.88 95 TYR A CA 1
ATOM 727 C C . TYR A 1 95 ? 1.538 -9.643 1.271 1.00 93.88 95 TYR A C 1
ATOM 729 O O . TYR A 1 95 ? 2.301 -10.439 0.726 1.00 93.88 95 TYR A O 1
ATOM 737 N N . ASP A 1 96 ? 0.391 -10.002 1.845 1.00 93.12 96 ASP A N 1
ATOM 738 C CA . ASP A 1 96 ? -0.205 -11.329 1.700 1.00 93.12 96 ASP A CA 1
ATOM 739 C C . ASP A 1 96 ? -1.277 -11.287 0.609 1.00 93.12 96 ASP A C 1
ATOM 741 O O . ASP A 1 96 ? -2.345 -10.684 0.758 1.00 93.12 96 ASP A O 1
ATOM 745 N N . GLU A 1 97 ? -0.986 -11.954 -0.504 1.00 90.06 97 GLU A N 1
ATOM 746 C CA . GLU A 1 97 ? -1.870 -12.019 -1.661 1.00 90.06 97 GLU A CA 1
ATOM 747 C C . GLU A 1 97 ? -3.154 -12.822 -1.426 1.00 90.06 97 GLU A C 1
ATOM 749 O O . GLU A 1 97 ? -4.143 -12.575 -2.119 1.00 90.06 97 GLU A O 1
ATOM 754 N N . ASN A 1 98 ? -3.156 -13.755 -0.467 1.00 92.88 98 ASN A N 1
ATOM 755 C CA . ASN A 1 98 ? -4.300 -14.626 -0.189 1.00 92.88 98 ASN A CA 1
ATOM 756 C C . ASN A 1 98 ? -5.385 -13.885 0.589 1.00 92.88 98 ASN A C 1
ATOM 758 O O . ASN A 1 98 ? -6.576 -14.134 0.406 1.00 92.88 98 ASN A O 1
ATOM 762 N N . THR A 1 99 ? -4.963 -12.983 1.474 1.00 93.62 99 THR A N 1
ATOM 763 C CA . THR A 1 99 ? -5.851 -12.225 2.361 1.00 93.62 99 THR A CA 1
ATOM 764 C C . THR A 1 99 ? -6.027 -10.765 1.935 1.00 93.62 99 THR A C 1
ATOM 766 O O . THR A 1 99 ? -6.870 -10.069 2.501 1.00 93.62 99 THR A O 1
ATOM 769 N N . ASP A 1 100 ? -5.276 -10.317 0.920 1.00 93.94 100 ASP A N 1
ATOM 770 C CA . ASP A 1 100 ? -5.173 -8.925 0.462 1.00 93.94 100 ASP A CA 1
ATOM 771 C C . ASP A 1 100 ? -4.877 -7.959 1.624 1.00 93.94 100 ASP A C 1
ATOM 773 O O . ASP A 1 100 ? -5.539 -6.932 1.813 1.00 93.94 100 ASP A O 1
ATOM 777 N N . VAL A 1 101 ? -3.872 -8.330 2.426 1.00 95.62 101 VAL A N 1
ATOM 778 C CA . VAL A 1 101 ? -3.405 -7.580 3.598 1.00 95.62 101 VAL A CA 1
ATOM 779 C C . VAL A 1 101 ? -2.008 -7.035 3.346 1.00 95.62 101 VAL A C 1
ATOM 781 O O . VAL A 1 101 ? -1.098 -7.764 2.955 1.00 95.62 101 VAL A O 1
ATOM 784 N N . LEU A 1 102 ? -1.841 -5.739 3.601 1.00 96.31 102 LEU A N 1
ATOM 785 C CA . LEU A 1 102 ? -0.564 -5.043 3.562 1.00 96.31 102 LEU A CA 1
ATOM 786 C C . LEU A 1 102 ? -0.142 -4.689 4.988 1.00 96.31 102 LEU A C 1
ATOM 788 O O . LEU A 1 102 ? -0.859 -3.979 5.689 1.00 96.31 102 LEU A O 1
ATOM 792 N N . THR A 1 103 ? 1.030 -5.138 5.411 1.00 96.94 103 THR A N 1
ATOM 793 C CA . THR A 1 103 ? 1.552 -4.895 6.758 1.00 96.94 103 THR A CA 1
ATOM 794 C C . THR A 1 103 ? 2.722 -3.930 6.686 1.00 96.94 103 THR A C 1
ATOM 796 O O . THR A 1 103 ? 3.665 -4.138 5.923 1.00 96.94 103 THR A O 1
ATOM 799 N N . PHE A 1 104 ? 2.682 -2.886 7.513 1.00 96.56 104 PHE A N 1
ATOM 800 C CA . PHE A 1 104 ? 3.820 -2.003 7.757 1.00 96.56 104 PHE A CA 1
ATOM 801 C C . PHE A 1 104 ? 4.312 -2.269 9.173 1.00 96.56 104 PHE A C 1
ATOM 803 O O . PHE A 1 104 ? 3.611 -1.926 10.116 1.00 96.56 104 PHE A O 1
ATOM 810 N N . SER A 1 105 ? 5.500 -2.831 9.378 1.00 94.50 105 SER A N 1
ATOM 811 C CA . SER A 1 105 ? 6.007 -3.059 10.742 1.00 94.50 105 SER A CA 1
ATOM 812 C C . SER A 1 105 ? 6.767 -1.827 11.238 1.00 94.50 105 SER A C 1
ATOM 814 O O . SER A 1 105 ? 7.692 -1.389 10.551 1.00 94.50 105 SER A O 1
ATOM 816 N N . PRO A 1 106 ? 6.430 -1.253 12.412 1.00 94.12 106 PRO A N 1
ATOM 817 C CA . PRO A 1 106 ? 5.567 -1.784 13.484 1.00 94.12 106 PRO A CA 1
ATOM 818 C C . PRO A 1 106 ? 4.131 -1.208 13.516 1.00 94.12 106 PRO A C 1
ATOM 820 O O . PRO A 1 106 ? 3.469 -1.232 14.548 1.00 94.12 106 PRO A O 1
ATOM 823 N N . TYR A 1 107 ? 3.666 -0.610 12.427 1.00 92.88 107 TYR A N 1
ATOM 824 C CA . TYR A 1 107 ? 2.397 0.114 12.323 1.00 92.88 107 TYR A CA 1
ATOM 825 C C . TYR A 1 107 ? 1.146 -0.743 12.088 1.00 92.88 107 TYR A C 1
ATOM 827 O O . TYR A 1 107 ? 0.050 -0.180 12.055 1.00 92.88 107 TYR A O 1
ATOM 835 N N . GLY A 1 108 ? 1.309 -2.054 11.932 1.00 95.56 108 GLY A N 1
ATOM 836 C CA . GLY A 1 108 ? 0.221 -3.020 11.839 1.00 95.56 108 GLY A CA 1
ATOM 837 C C . GLY A 1 108 ? -0.309 -3.224 10.422 1.00 95.56 108 GLY A C 1
ATOM 838 O O . GLY A 1 108 ? 0.319 -2.846 9.425 1.00 95.56 108 GLY A O 1
ATOM 839 N N . ASP A 1 109 ? -1.481 -3.848 10.366 1.00 97.25 109 ASP A N 1
ATOM 840 C CA . ASP A 1 109 ? -2.085 -4.347 9.135 1.00 97.25 109 ASP A CA 1
ATOM 841 C C . ASP A 1 109 ? -3.055 -3.347 8.508 1.00 97.25 109 ASP A C 1
ATOM 843 O O . ASP A 1 109 ? -3.790 -2.614 9.186 1.00 97.25 109 ASP A O 1
ATOM 847 N N . TYR A 1 110 ? -3.100 -3.374 7.182 1.00 96.06 110 TYR A N 1
ATOM 848 C CA . TYR A 1 110 ? -3.966 -2.562 6.350 1.00 96.06 110 TYR A CA 1
ATOM 849 C C . TYR A 1 110 ? -4.712 -3.452 5.363 1.00 96.06 110 TYR A C 1
ATOM 851 O O . TYR A 1 110 ? -4.146 -4.374 4.777 1.00 96.06 110 TYR A O 1
ATOM 859 N N . LYS A 1 111 ? -5.990 -3.146 5.148 1.00 95.44 111 LYS A N 1
ATOM 860 C CA . LYS A 1 111 ? -6.842 -3.843 4.180 1.00 95.44 111 LYS A CA 1
ATOM 861 C C . LYS A 1 111 ? -7.130 -2.947 2.996 1.00 95.44 111 LYS A C 1
ATOM 863 O O . LYS A 1 111 ? -7.318 -1.740 3.162 1.00 95.44 111 LYS A O 1
ATOM 868 N N . ARG A 1 112 ? -7.200 -3.523 1.800 1.00 94.69 112 ARG A N 1
ATOM 869 C CA . ARG A 1 112 ? -7.561 -2.752 0.615 1.00 94.69 112 ARG A CA 1
ATOM 870 C C . ARG A 1 112 ? -8.962 -2.178 0.780 1.00 94.69 112 ARG A C 1
ATOM 872 O O . ARG A 1 112 ? -9.932 -2.896 1.024 1.00 94.69 112 ARG A O 1
ATOM 879 N N . LYS A 1 113 ? -9.076 -0.863 0.628 1.00 89.81 113 LYS A N 1
ATOM 880 C CA . LYS A 1 113 ? -10.374 -0.205 0.554 1.00 89.81 113 LYS A CA 1
ATOM 881 C C . LYS A 1 113 ? -10.952 -0.522 -0.817 1.00 89.81 113 LYS A C 1
ATOM 883 O O . LYS A 1 113 ? -10.407 -0.088 -1.832 1.00 89.81 113 LYS A O 1
ATOM 888 N N . GLY A 1 114 ? -12.023 -1.314 -0.835 1.00 79.94 114 GLY A N 1
ATOM 889 C CA . GLY A 1 114 ? -12.752 -1.616 -2.062 1.00 79.94 114 GLY A CA 1
ATOM 890 C C . GLY A 1 114 ? -13.113 -0.324 -2.796 1.00 79.94 114 GLY A C 1
ATOM 891 O O . GLY A 1 114 ? -13.400 0.694 -2.160 1.00 79.94 114 GLY A O 1
ATOM 892 N N . ALA A 1 115 ? -13.061 -0.353 -4.128 1.00 49.00 115 ALA A N 1
ATOM 893 C CA . ALA A 1 115 ? -13.561 0.750 -4.932 1.00 49.00 115 ALA A CA 1
ATOM 894 C C . ALA A 1 115 ? -15.025 0.991 -4.542 1.00 49.00 115 ALA A C 1
ATOM 896 O O . ALA A 1 115 ? -15.881 0.135 -4.761 1.00 49.00 115 ALA A O 1
ATOM 897 N N . VAL A 1 116 ? -15.304 2.137 -3.922 1.00 42.53 116 VAL A N 1
ATOM 898 C CA . VAL A 1 116 ? -16.667 2.661 -3.912 1.00 42.53 116 VAL A CA 1
ATOM 899 C C . VAL A 1 116 ? -16.934 3.022 -5.369 1.00 42.53 116 VAL A C 1
ATOM 901 O O . VAL A 1 116 ? -16.242 3.885 -5.910 1.00 42.53 116 VAL A O 1
ATOM 904 N N . GLN A 1 117 ? -17.817 2.250 -6.005 1.00 33.12 117 GLN A N 1
ATOM 905 C CA . GLN A 1 117 ? -18.365 2.559 -7.326 1.00 33.12 117 GLN A CA 1
ATOM 906 C C . GLN A 1 117 ? -19.018 3.941 -7.316 1.00 33.12 117 GLN A C 1
ATOM 908 O O . GLN A 1 117 ? -19.629 4.291 -6.278 1.00 33.12 117 GLN A O 1
#

Organism: NCBI:txid1841864

Sequence (117 aa):
MKRKRFKAALAVAVAALTLQGCTAWPQADMERLCGHWESTEGKPDVVIRNDGGTHKVTLMSKGGRQRKLKPQTFVLMEDGGNLFIDTGYRVSVSYDENTDVLTFSPYGDYKRKGAVQ

Foldseek 3Di:
DDDDDDDPDPPPDPPPPPPPPLVFPPLVNVVLVAAWWADPVPAFTWGWDDDPSWIKIWGAHDDDPPDGPDIDIWTFDTDSNWTFTPPVDTWTWDADPVQQWIATPPRGIIHGDPPPD

Secondary structure (DSSP, 8-state):
-----------------------PPPHHHHHTT-EEEEETTSPPEEEEEEETTEEEEEEEPPSSSS--PPPEEEEEEEETTEEEEESSSEEEEEEETTTTEEEEETTEEEEE-----

Mean predicted aligned error: 12.05 Å

Nearest PDB structures (foldseek):
  4dq4-assembly1_A  TM=5.545E-01  e=5.721E-01  Bos taurus
  3zq3-assembly2_B  TM=5.503E-01  e=6.374E-01  Rattus norvegicus
  2ra6-assembly2_D  TM=5.144E-01  e=9.823E-01  Trichosurus vulpecula

pLDDT: mean 79.78, std 17.87, range [33.12, 97.25]

InterPro domains:
  IPR024452 Protein of unknown function DUF3876 [PF12992] (22-112)

Radius of gyration: 24.76 Å; Cα contacts (8 Å, |Δi|>4): 179; chains: 1; bounding box: 79×62×48 Å